Protein AF-A0A834BV93-F1 (afdb_monomer)

Mean predicted aligned error: 9.08 Å

Structure (mmCIF, N/CA/C/O backbone):
data_AF-A0A834BV93-F1
#
_entry.id   AF-A0A834BV93-F1
#
loop_
_atom_site.group_PDB
_atom_site.id
_atom_site.type_symbol
_atom_site.label_atom_id
_atom_site.label_alt_id
_atom_site.label_comp_id
_atom_site.label_asym_id
_atom_site.label_entity_id
_atom_site.label_seq_id
_atom_site.pdbx_PDB_ins_code
_atom_site.Cartn_x
_atom_site.Cartn_y
_atom_site.Cartn_z
_atom_site.occupancy
_atom_site.B_iso_or_equiv
_atom_site.auth_seq_id
_atom_site.auth_comp_id
_atom_site.auth_asym_id
_atom_site.auth_atom_id
_atom_site.pdbx_PDB_model_num
ATOM 1 N N . PRO A 1 1 ? -11.353 -5.024 14.990 1.00 57.06 1 PRO A N 1
ATOM 2 C CA . PRO A 1 1 ? -10.862 -4.166 13.880 1.00 57.06 1 PRO A CA 1
ATOM 3 C C . PRO A 1 1 ? -9.725 -4.816 13.049 1.00 57.06 1 PRO A C 1
ATOM 5 O O . PRO A 1 1 ? -8.770 -4.154 12.666 1.00 57.06 1 PRO A O 1
ATOM 8 N N . GLY A 1 2 ? -9.832 -6.116 12.732 1.00 58.09 2 GLY A N 1
ATOM 9 C CA . GLY A 1 2 ? -8.767 -6.873 12.050 1.00 58.09 2 GLY A CA 1
ATOM 10 C C . GLY A 1 2 ? -8.910 -6.990 10.530 1.00 58.09 2 GLY A C 1
ATOM 11 O O . GLY A 1 2 ? -8.010 -7.505 9.885 1.00 58.09 2 GLY A O 1
ATOM 12 N N . ASP A 1 3 ? -10.015 -6.520 9.951 1.00 72.25 3 ASP A N 1
ATOM 13 C CA . ASP A 1 3 ? -10.346 -6.778 8.541 1.00 72.25 3 ASP A CA 1
ATOM 14 C C . ASP A 1 3 ? -9.749 -5.752 7.566 1.00 72.25 3 ASP A C 1
ATOM 16 O O . ASP A 1 3 ? -10.172 -5.687 6.415 1.00 72.25 3 ASP A O 1
ATOM 20 N N . VAL A 1 4 ? -8.797 -4.931 8.025 1.00 75.25 4 VAL A N 1
ATOM 21 C CA . VAL A 1 4 ? -8.126 -3.934 7.184 1.00 75.25 4 VAL A CA 1
ATOM 22 C C . VAL A 1 4 ? -6.942 -4.572 6.472 1.00 75.25 4 VAL A C 1
ATOM 24 O O . VAL A 1 4 ? -5.954 -4.946 7.115 1.00 75.25 4 VAL A O 1
ATOM 27 N N . HIS A 1 5 ? -7.023 -4.635 5.151 1.00 83.44 5 HIS A N 1
ATOM 28 C CA . HIS A 1 5 ? -5.966 -5.114 4.273 1.00 83.44 5 HIS A CA 1
ATOM 29 C C . HIS A 1 5 ? -5.362 -3.925 3.542 1.00 83.44 5 HIS A C 1
ATOM 31 O O . HIS A 1 5 ? -6.076 -3.160 2.902 1.00 83.44 5 HIS A O 1
ATOM 37 N N . VAL A 1 6 ? -4.048 -3.758 3.664 1.00 85.00 6 VAL A N 1
ATOM 38 C CA . VAL A 1 6 ? -3.313 -2.761 2.892 1.00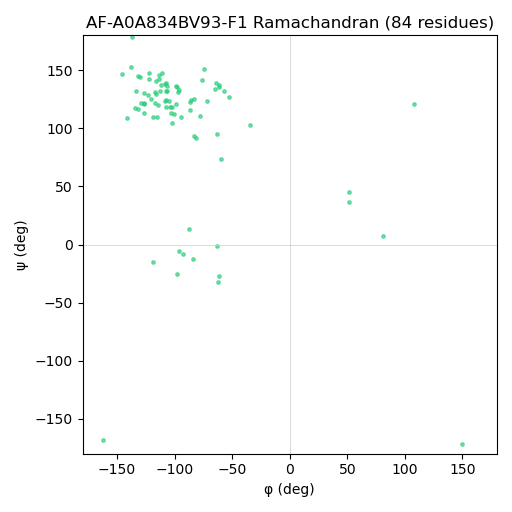 85.00 6 VAL A CA 1
ATOM 39 C C . VAL A 1 6 ? -2.523 -3.493 1.824 1.00 85.00 6 VAL A C 1
ATOM 41 O O . VAL A 1 6 ? -1.874 -4.498 2.104 1.00 85.00 6 VAL A O 1
ATOM 44 N N . HIS A 1 7 ? -2.603 -3.008 0.592 1.00 87.44 7 HIS A N 1
ATOM 45 C CA . HIS A 1 7 ? -1.790 -3.507 -0.503 1.00 87.44 7 HIS A CA 1
ATOM 46 C C . HIS A 1 7 ? -1.276 -2.350 -1.352 1.00 87.44 7 HIS A C 1
ATOM 48 O O . HIS A 1 7 ? -1.873 -1.273 -1.413 1.00 87.44 7 HIS A O 1
ATOM 54 N N . TRP A 1 8 ? -0.136 -2.575 -1.997 1.00 88.12 8 TRP A N 1
ATOM 55 C CA . TRP A 1 8 ? 0.494 -1.584 -2.856 1.00 88.12 8 TRP A CA 1
ATOM 56 C C . TRP A 1 8 ? 0.344 -1.980 -4.313 1.00 88.12 8 TRP A C 1
ATOM 58 O O . TRP A 1 8 ? 0.510 -3.144 -4.677 1.00 88.12 8 TRP A O 1
ATOM 68 N N . LEU A 1 9 ? 0.056 -0.986 -5.144 1.00 88.50 9 LEU A N 1
ATOM 69 C CA . LEU A 1 9 ? 0.071 -1.098 -6.587 1.00 88.50 9 LEU A CA 1
ATOM 70 C C . LEU A 1 9 ? 1.192 -0.242 -7.160 1.00 88.50 9 LEU A C 1
ATOM 72 O O . LEU A 1 9 ? 1.485 0.849 -6.672 1.00 88.50 9 LEU A O 1
ATOM 76 N N . LEU A 1 10 ? 1.764 -0.738 -8.241 1.00 86.81 10 LEU A N 1
ATOM 77 C CA . LEU A 1 10 ? 2.764 -0.096 -9.058 1.00 86.81 10 LEU A CA 1
ATOM 78 C C . LEU A 1 10 ? 2.272 -0.111 -10.497 1.00 86.81 10 LEU A C 1
ATOM 80 O O . LEU A 1 10 ? 2.057 -1.174 -11.082 1.00 86.81 10 LEU A O 1
ATOM 84 N N . ASP A 1 11 ? 1.977 1.074 -11.021 1.00 87.88 11 ASP A N 1
ATOM 85 C CA . ASP A 1 11 ? 1.337 1.260 -12.324 1.00 87.88 11 ASP A CA 1
ATOM 86 C C . ASP A 1 11 ? 0.051 0.421 -12.480 1.00 87.88 11 ASP A C 1
ATOM 88 O O . ASP A 1 11 ? -0.273 -0.095 -13.551 1.00 87.88 11 ASP A O 1
ATOM 92 N N . GLY A 1 12 ? -0.705 0.294 -11.382 1.00 87.00 12 GLY A N 1
ATOM 93 C CA . GLY A 1 12 ? -1.961 -0.458 -11.308 1.00 87.00 12 GLY A CA 1
ATOM 94 C C . GLY A 1 12 ? -1.807 -1.975 -11.139 1.00 87.00 12 GLY A C 1
ATOM 95 O O . GLY A 1 12 ? -2.805 -2.689 -11.207 1.00 87.00 12 GLY A O 1
ATOM 96 N N . ARG A 1 13 ? -0.590 -2.489 -10.928 1.00 89.62 13 ARG A N 1
ATOM 97 C CA . ARG A 1 13 ? -0.319 -3.916 -10.675 1.00 89.62 13 ARG A CA 1
ATOM 98 C C . ARG A 1 13 ? 0.134 -4.134 -9.245 1.00 89.62 13 ARG A C 1
ATOM 100 O O . ARG A 1 13 ? 0.817 -3.277 -8.708 1.00 89.62 13 ARG A O 1
ATOM 107 N N . HIS A 1 14 ? -0.202 -5.275 -8.648 1.00 88.00 14 HIS A N 1
ATOM 108 C CA . HIS A 1 14 ? 0.246 -5.587 -7.292 1.00 88.00 14 HIS A CA 1
ATOM 109 C C . HIS A 1 14 ? 1.775 -5.545 -7.201 1.00 88.00 14 HIS A C 1
ATOM 111 O O . HIS A 1 14 ? 2.468 -6.088 -8.060 1.00 88.00 14 HIS A O 1
ATOM 117 N N . LEU A 1 15 ? 2.281 -4.858 -6.183 1.00 85.12 15 LEU A N 1
ATOM 118 C CA . LEU A 1 15 ? 3.707 -4.719 -5.948 1.00 85.12 15 LEU A CA 1
ATOM 119 C C . LEU A 1 15 ? 4.225 -5.953 -5.196 1.00 85.12 15 LEU A C 1
ATOM 121 O O . LEU A 1 15 ? 3.725 -6.282 -4.123 1.00 85.12 15 LEU A O 1
ATOM 125 N N . ASP A 1 16 ? 5.244 -6.614 -5.747 1.00 82.12 16 ASP A N 1
ATOM 126 C CA . ASP A 1 16 ? 5.873 -7.795 -5.129 1.00 82.12 16 ASP A CA 1
ATOM 127 C C . ASP A 1 16 ? 6.943 -7.427 -4.081 1.00 82.12 16 ASP A C 1
ATOM 129 O O . ASP A 1 16 ? 7.412 -8.278 -3.322 1.00 82.12 16 ASP A O 1
ATOM 133 N N . THR A 1 17 ? 7.348 -6.154 -4.032 1.00 81.00 17 THR A N 1
ATOM 134 C CA . THR A 1 17 ? 8.319 -5.632 -3.063 1.00 81.00 17 THR A CA 1
ATOM 135 C C . THR A 1 17 ? 7.792 -5.798 -1.634 1.00 81.00 17 THR A C 1
ATOM 137 O O . THR A 1 17 ? 6.637 -5.452 -1.376 1.00 81.00 17 THR A O 1
ATOM 140 N N . PRO A 1 18 ? 8.625 -6.256 -0.676 1.00 82.19 18 PRO A N 1
ATOM 141 C CA . PRO A 1 18 ? 8.225 -6.347 0.722 1.00 82.19 18 PRO A CA 1
ATOM 142 C C . PRO A 1 18 ? 7.673 -5.020 1.252 1.00 82.19 18 PRO A C 1
ATOM 144 O O . PRO A 1 18 ? 8.322 -3.974 1.160 1.00 82.19 18 PRO A O 1
ATOM 147 N N . VAL A 1 19 ? 6.473 -5.093 1.820 1.00 84.00 19 VAL A N 1
ATOM 148 C CA . VAL A 1 19 ? 5.779 -3.971 2.449 1.00 84.00 19 VAL A CA 1
ATOM 149 C C . VAL A 1 19 ? 6.032 -4.030 3.951 1.00 84.00 19 VAL A C 1
ATOM 151 O O . VAL A 1 19 ? 5.858 -5.073 4.582 1.00 84.00 19 VAL A O 1
ATOM 154 N N . GLU A 1 20 ? 6.428 -2.908 4.535 1.00 86.19 20 GLU A N 1
ATOM 155 C CA . GLU A 1 20 ? 6.492 -2.744 5.982 1.00 86.19 20 GLU A CA 1
ATOM 156 C C . GLU A 1 20 ? 5.228 -2.007 6.458 1.00 86.19 20 GLU A C 1
ATOM 158 O O . GLU A 1 20 ? 4.788 -1.028 5.850 1.00 86.19 20 GLU A O 1
ATOM 163 N N . GLU A 1 21 ? 4.630 -2.477 7.553 1.00 86.12 21 GLU A N 1
ATOM 164 C CA . GLU A 1 21 ? 3.401 -1.910 8.111 1.00 86.12 21 GLU A CA 1
ATOM 165 C C . GLU A 1 21 ? 3.535 -1.631 9.608 1.00 86.12 21 GLU A C 1
ATOM 167 O O . GLU A 1 21 ? 4.111 -2.410 10.367 1.00 86.12 21 GLU A O 1
ATOM 172 N N . PHE A 1 22 ? 2.908 -0.546 10.050 1.00 84.06 22 PHE A N 1
ATOM 173 C CA . PHE A 1 22 ? 2.655 -0.249 11.450 1.00 84.06 22 PHE A CA 1
ATOM 174 C C . PHE A 1 22 ? 1.166 -0.052 11.678 1.00 84.06 22 PHE A C 1
ATOM 176 O O . PHE A 1 22 ? 0.512 0.743 11.001 1.00 84.06 22 PHE A O 1
ATOM 183 N N . ARG A 1 23 ? 0.645 -0.769 12.671 1.00 85.69 23 ARG A N 1
ATOM 184 C CA . ARG A 1 23 ? -0.764 -0.745 13.048 1.00 85.69 23 ARG A CA 1
ATOM 185 C C . ARG A 1 23 ? -0.879 -0.287 14.488 1.00 85.69 23 ARG A C 1
ATOM 187 O O . ARG A 1 23 ? -0.280 -0.882 15.380 1.00 85.69 23 ARG A O 1
ATOM 194 N N . GLN A 1 24 ? -1.671 0.751 14.706 1.00 85.50 24 GLN A N 1
ATOM 195 C CA . GLN A 1 24 ? -1.974 1.263 16.033 1.00 85.50 24 GLN A CA 1
ATOM 196 C C . GLN A 1 24 ? -3.483 1.337 16.206 1.00 85.50 24 GLN A C 1
ATOM 198 O O . GLN A 1 24 ? -4.175 2.032 15.467 1.00 85.50 24 GLN A O 1
ATOM 203 N N . GLN A 1 25 ? -3.998 0.625 17.201 1.00 83.94 25 GLN A N 1
ATOM 204 C CA . GLN A 1 25 ? -5.402 0.715 17.565 1.00 83.94 25 GLN A CA 1
ATOM 205 C C . GLN A 1 25 ? -5.661 2.066 18.246 1.00 83.94 25 GLN A C 1
ATOM 207 O O . GLN A 1 25 ? -4.995 2.398 19.227 1.00 83.94 25 GLN A O 1
ATOM 212 N N . LEU A 1 26 ? -6.596 2.848 17.704 1.00 82.38 26 LEU A N 1
ATOM 213 C CA . LEU A 1 26 ? -6.972 4.163 18.239 1.00 82.38 26 LEU A CA 1
ATOM 214 C C . LEU A 1 26 ? -8.231 4.085 19.113 1.00 82.38 26 LEU A C 1
ATOM 216 O O . LEU A 1 26 ? -8.394 4.887 20.029 1.00 82.38 26 LEU A O 1
ATOM 220 N N . GLY A 1 27 ? -9.081 3.079 18.888 1.00 81.12 27 GLY A N 1
ATOM 221 C CA . GLY A 1 27 ? -10.299 2.865 19.661 1.00 81.12 27 GLY A CA 1
ATOM 222 C C . GLY A 1 27 ? -10.865 1.447 19.524 1.00 81.12 27 GLY A C 1
ATOM 223 O O . GLY A 1 27 ? -10.197 0.546 19.010 1.00 81.12 27 GLY A O 1
ATOM 224 N N . PRO A 1 28 ? -12.105 1.208 19.986 1.00 78.50 28 PRO A N 1
ATOM 225 C CA . PRO A 1 28 ? -12.754 -0.102 19.884 1.00 78.50 28 PRO A CA 1
ATOM 226 C C . PRO A 1 28 ? -12.974 -0.565 18.435 1.00 78.50 28 PRO A C 1
ATOM 228 O O . PRO A 1 28 ? -12.918 -1.763 18.155 1.00 78.50 28 PRO A O 1
ATOM 231 N N . ALA A 1 29 ? -13.200 0.384 17.522 1.00 73.88 29 ALA A N 1
ATOM 232 C CA . ALA A 1 29 ? -13.433 0.135 16.099 1.00 73.88 29 ALA A CA 1
ATOM 233 C C . ALA A 1 29 ? -12.382 0.783 15.181 1.00 73.88 29 ALA A C 1
ATOM 235 O O . ALA A 1 29 ? -12.258 0.369 14.035 1.00 73.88 29 ALA A O 1
ATOM 236 N N . GLU A 1 30 ? -11.586 1.724 15.693 1.00 76.06 30 GLU A N 1
ATOM 237 C CA . GLU A 1 30 ? -10.652 2.513 14.889 1.00 76.06 30 GLU A CA 1
ATOM 238 C C . GLU A 1 30 ? -9.224 1.969 14.935 1.00 76.06 30 GLU A C 1
ATOM 240 O O . GLU A 1 30 ? -8.674 1.668 16.005 1.00 76.06 30 GLU A O 1
ATOM 245 N N . VAL A 1 31 ? -8.595 1.906 13.762 1.00 77.50 31 VAL A N 1
ATOM 246 C CA . VAL A 1 31 ? -7.186 1.540 13.604 1.00 77.50 31 VAL A CA 1
ATOM 247 C C . VAL A 1 31 ? -6.492 2.511 12.654 1.00 77.50 31 VAL A C 1
ATOM 249 O O . VAL A 1 31 ? -6.977 2.810 11.564 1.00 77.50 31 VAL A O 1
ATOM 252 N N . LEU A 1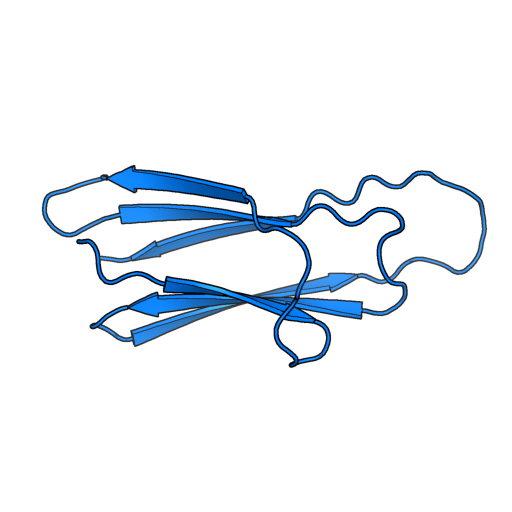 32 ? -5.327 2.994 13.075 1.00 78.94 32 LEU A N 1
ATOM 253 C CA . LEU A 1 32 ? -4.374 3.668 12.210 1.00 78.94 32 LEU A CA 1
ATOM 254 C C . LEU A 1 32 ? -3.480 2.610 11.576 1.00 78.94 32 LEU A C 1
ATOM 256 O O . LEU A 1 32 ? -2.788 1.877 12.289 1.00 78.94 32 LEU A O 1
ATOM 260 N N . VAL A 1 33 ? -3.448 2.573 10.248 1.00 78.69 33 VAL A N 1
ATOM 261 C CA . VAL A 1 33 ? -2.493 1.756 9.502 1.00 78.69 33 VAL A CA 1
ATOM 262 C C . VAL A 1 33 ? -1.570 2.682 8.728 1.00 78.69 33 VAL A C 1
ATOM 264 O O . VAL A 1 33 ? -2.003 3.496 7.916 1.00 78.69 33 VAL A O 1
ATOM 267 N N . SER A 1 34 ? -0.278 2.590 9.021 1.00 81.81 34 SER A N 1
ATOM 268 C CA . SER A 1 34 ? 0.782 3.211 8.233 1.00 81.81 34 SER A CA 1
ATOM 269 C C . SER A 1 34 ? 1.520 2.127 7.472 1.00 81.81 34 SER A C 1
ATOM 271 O O . SER 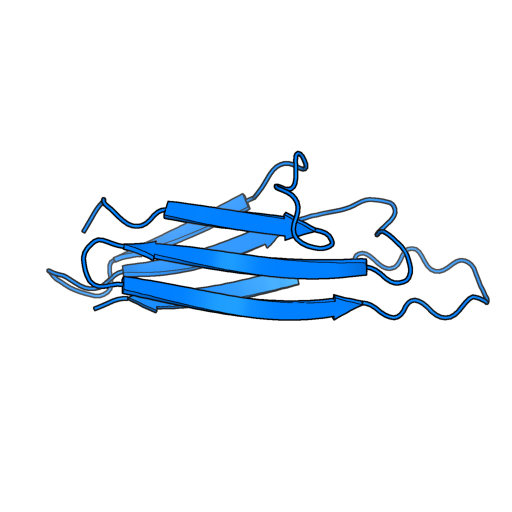A 1 34 ? 1.909 1.129 8.068 1.00 81.81 34 SER A O 1
ATOM 273 N N . SER A 1 35 ? 1.735 2.330 6.181 1.00 83.56 35 SER A N 1
ATOM 274 C CA . SER A 1 35 ? 2.426 1.369 5.327 1.00 83.56 35 SER A CA 1
ATOM 275 C C . SER A 1 35 ? 3.501 2.072 4.511 1.00 83.56 35 SER A C 1
ATOM 277 O O . SER A 1 35 ? 3.348 3.247 4.149 1.00 83.56 35 SER A O 1
ATOM 279 N N . TRP A 1 36 ? 4.610 1.379 4.273 1.00 83.06 36 TRP A N 1
ATOM 280 C CA . TRP A 1 36 ? 5.702 1.880 3.458 1.00 83.06 36 TRP A CA 1
ATOM 281 C C . TRP A 1 36 ? 6.393 0.777 2.671 1.00 83.06 36 TRP A C 1
ATOM 283 O O . TRP A 1 36 ? 6.543 -0.361 3.111 1.00 83.06 36 TRP A O 1
ATOM 293 N N . VAL A 1 37 ? 6.853 1.168 1.490 1.00 81.75 37 VAL A N 1
ATOM 294 C CA . VAL A 1 37 ? 7.622 0.327 0.578 1.00 81.75 37 VAL A CA 1
ATOM 295 C C . VAL A 1 37 ? 9.010 0.917 0.423 1.00 81.75 37 VAL A C 1
ATOM 297 O O . VAL A 1 37 ? 9.187 2.140 0.386 1.00 81.75 37 VAL A O 1
ATOM 300 N N . ARG A 1 38 ? 10.010 0.041 0.367 1.00 77.50 38 ARG A N 1
ATOM 301 C CA . ARG A 1 38 ? 11.398 0.426 0.136 1.00 77.50 38 ARG A CA 1
ATOM 302 C C . ARG A 1 38 ? 11.879 -0.230 -1.143 1.00 77.50 38 ARG A C 1
ATOM 304 O O . ARG A 1 38 ? 12.134 -1.428 -1.168 1.00 77.50 38 ARG A O 1
ATOM 311 N N . GLU A 1 39 ? 12.074 0.581 -2.169 1.00 71.81 39 GLU A N 1
ATOM 312 C CA . GLU A 1 39 ? 12.682 0.133 -3.415 1.00 71.81 39 GLU A CA 1
ATOM 313 C C . GLU A 1 39 ? 14.102 0.659 -3.564 1.00 71.81 39 GLU A C 1
ATOM 315 O O . GLU A 1 39 ? 14.380 1.833 -3.303 1.00 71.81 39 GLU A O 1
ATOM 320 N N . 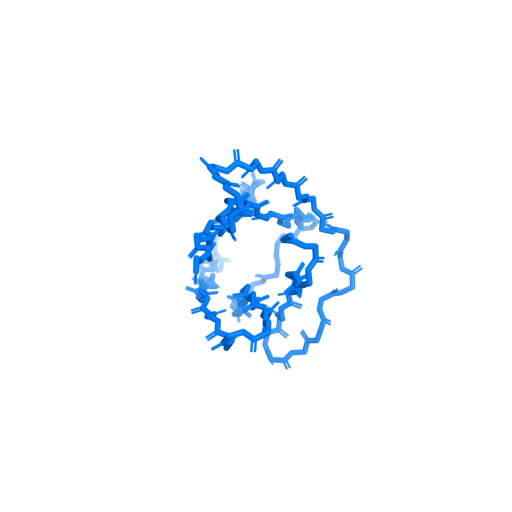LYS A 1 40 ? 15.004 -0.221 -4.002 1.00 69.00 40 LYS A N 1
ATOM 321 C CA . LYS A 1 40 ? 16.384 0.126 -4.337 1.00 69.00 40 LYS A CA 1
ATOM 322 C C . LYS A 1 40 ? 16.822 -0.659 -5.581 1.00 69.00 40 LYS A C 1
ATOM 324 O O . LYS A 1 40 ? 17.058 -1.860 -5.456 1.00 69.00 40 LYS A O 1
ATOM 329 N N . PRO A 1 41 ? 16.985 -0.010 -6.749 1.00 69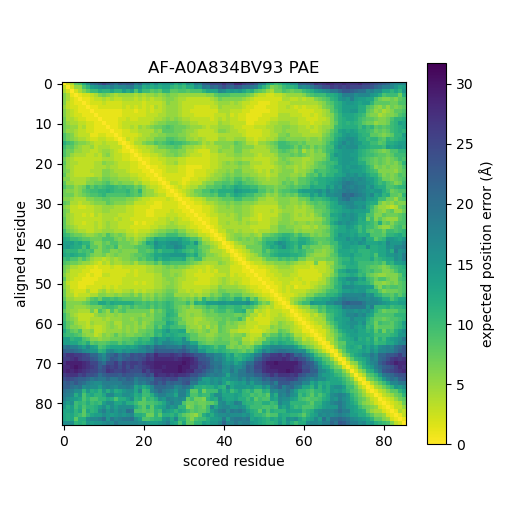.50 41 PRO A N 1
ATOM 330 C CA . PRO A 1 41 ? 16.684 1.397 -7.044 1.00 69.50 41 PRO A CA 1
ATOM 331 C C . PRO A 1 41 ? 15.167 1.656 -7.171 1.00 69.50 41 PRO A C 1
ATOM 333 O O . PRO A 1 41 ? 14.448 0.747 -7.577 1.00 69.50 41 PRO A O 1
ATOM 336 N N . PRO A 1 42 ? 14.672 2.871 -6.866 1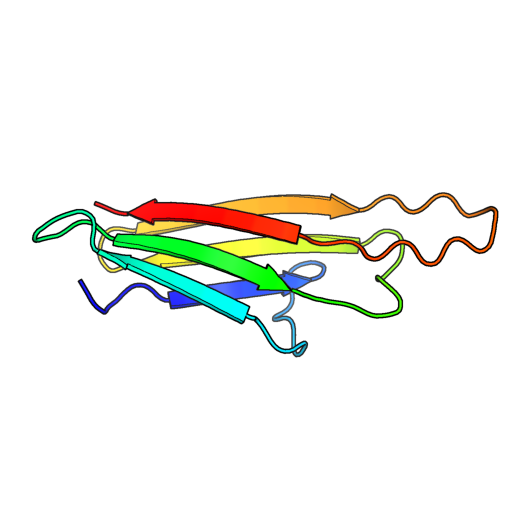.00 66.75 42 PRO A N 1
ATOM 337 C CA . PRO A 1 42 ? 13.273 3.221 -7.111 1.00 66.75 42 PRO A CA 1
ATOM 338 C C . PRO A 1 42 ? 12.959 3.213 -8.610 1.00 66.75 42 PRO A C 1
ATOM 340 O O . PRO A 1 42 ? 13.759 3.711 -9.414 1.00 66.75 42 PRO A O 1
ATOM 343 N N . MET A 1 43 ? 11.790 2.686 -8.993 1.00 72.50 43 MET A N 1
ATOM 344 C CA . MET A 1 43 ? 11.389 2.736 -10.400 1.00 72.50 43 MET A CA 1
ATOM 345 C C . MET A 1 43 ? 11.176 4.177 -10.882 1.00 72.50 43 MET A C 1
ATOM 347 O O . MET A 1 43 ? 10.533 4.994 -10.216 1.00 72.50 43 MET A O 1
ATOM 351 N N . LYS A 1 44 ? 11.725 4.483 -12.062 1.00 72.38 44 LYS A N 1
ATOM 352 C CA . LYS A 1 44 ? 11.564 5.779 -12.734 1.00 72.38 44 LYS A CA 1
ATOM 353 C C 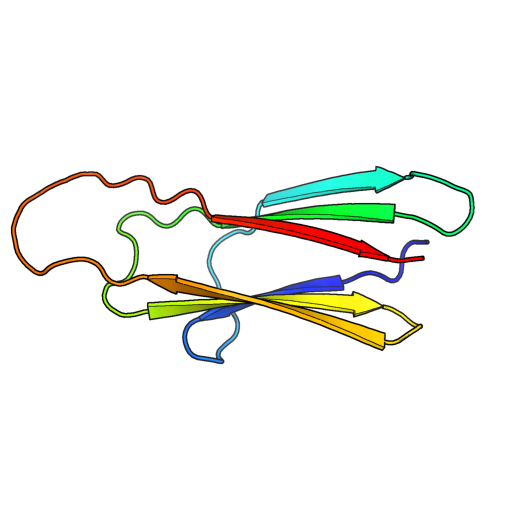. LYS A 1 44 ? 10.183 5.881 -13.367 1.00 72.38 44 LYS A C 1
ATOM 355 O O . LYS A 1 44 ? 9.715 4.904 -13.938 1.00 72.38 44 LYS A O 1
ATOM 360 N N . ASP A 1 45 ? 9.597 7.075 -13.293 1.00 74.94 45 ASP A N 1
ATOM 361 C CA . ASP A 1 45 ? 8.305 7.417 -13.903 1.00 74.94 45 ASP A CA 1
ATOM 362 C C . ASP A 1 45 ? 7.190 6.426 -13.545 1.00 74.94 45 ASP A C 1
ATOM 364 O O . ASP A 1 45 ? 6.422 5.986 -14.396 1.00 74.94 45 ASP A O 1
ATOM 368 N N . ALA A 1 46 ? 7.133 6.077 -12.261 1.00 77.94 46 ALA A N 1
ATOM 369 C CA . ALA A 1 46 ? 6.270 5.038 -11.729 1.00 77.94 46 ALA A CA 1
ATOM 370 C C . ALA A 1 46 ? 5.202 5.617 -10.794 1.00 77.94 46 ALA A C 1
ATOM 372 O O . ALA A 1 46 ? 5.461 6.531 -9.996 1.00 77.94 46 ALA A O 1
ATOM 373 N N . ARG A 1 47 ? 3.998 5.051 -10.868 1.00 83.50 47 ARG A N 1
ATOM 374 C CA . ARG A 1 47 ? 2.857 5.419 -10.031 1.00 83.50 47 ARG A CA 1
ATOM 375 C C . ARG A 1 47 ? 2.645 4.392 -8.932 1.00 83.50 47 ARG A C 1
ATOM 377 O O . ARG A 1 47 ? 2.225 3.270 -9.204 1.00 83.50 47 ARG A O 1
ATOM 384 N N . TYR A 1 48 ? 2.872 4.810 -7.690 1.00 82.75 48 TYR A N 1
ATOM 385 C CA . TYR A 1 48 ? 2.613 3.988 -6.513 1.00 82.75 48 TYR A CA 1
ATOM 386 C C . TYR A 1 48 ? 1.249 4.331 -5.949 1.00 82.75 48 TYR A C 1
ATOM 388 O O . TYR A 1 48 ? 0.929 5.502 -5.748 1.00 82.75 48 TYR A O 1
ATOM 396 N N . GLN A 1 49 ? 0.463 3.309 -5.653 1.00 85.31 49 GLN A N 1
ATOM 397 C CA . GLN A 1 49 ? -0.828 3.459 -5.000 1.00 85.31 49 GLN A CA 1
ATOM 398 C C . GLN A 1 49 ? -0.837 2.563 -3.769 1.00 85.31 49 GLN A C 1
ATOM 400 O O . GLN A 1 49 ? -0.485 1.394 -3.850 1.00 85.31 49 GLN A O 1
ATOM 405 N N . 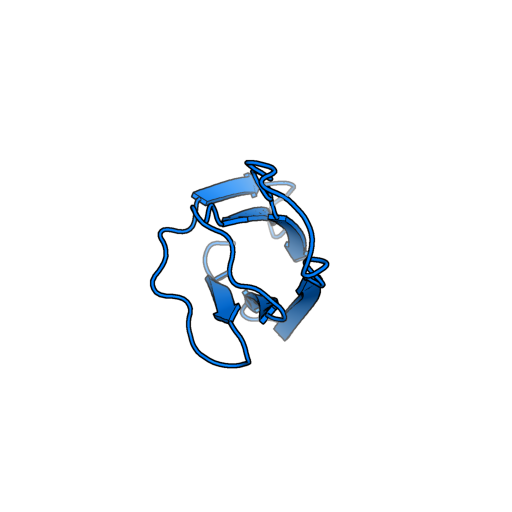CYS A 1 50 ? -1.219 3.114 -2.628 1.00 84.62 50 CYS A N 1
ATOM 406 C CA . CYS A 1 50 ? -1.503 2.361 -1.420 1.00 84.62 50 CYS A CA 1
ATOM 407 C C . CYS A 1 50 ? -3.018 2.275 -1.290 1.00 84.62 50 CYS A C 1
ATOM 409 O O . CYS A 1 50 ? -3.684 3.304 -1.160 1.00 84.62 50 CYS A O 1
ATOM 411 N N . VAL A 1 51 ? -3.550 1.061 -1.318 1.00 85.31 51 VAL A N 1
ATOM 412 C CA . VAL A 1 51 ? -4.981 0.798 -1.185 1.00 85.31 51 VAL A CA 1
ATOM 413 C C . VAL A 1 51 ? -5.211 0.176 0.182 1.00 85.31 51 VAL A C 1
ATOM 415 O O . VAL A 1 51 ? -4.596 -0.835 0.519 1.00 85.31 51 VAL A O 1
ATOM 418 N N . ALA A 1 52 ? -6.074 0.795 0.977 1.00 83.31 52 ALA A N 1
ATOM 419 C CA . ALA A 1 52 ? -6.547 0.250 2.237 1.00 83.31 52 ALA A CA 1
ATOM 420 C C . ALA A 1 52 ? -7.994 -0.202 2.060 1.00 83.31 52 ALA A C 1
ATOM 422 O O . ALA A 1 52 ? -8.872 0.604 1.766 1.00 83.31 52 ALA A O 1
ATOM 423 N N . GLU A 1 53 ? -8.245 -1.490 2.249 1.00 83.19 53 GLU A N 1
ATOM 424 C CA . GLU A 1 53 ? -9.564 -2.100 2.130 1.00 83.19 53 GLU A CA 1
ATOM 425 C C . GLU A 1 53 ? -10.032 -2.578 3.497 1.00 83.19 53 GLU A C 1
ATOM 427 O O . GLU A 1 53 ? -9.301 -3.259 4.214 1.00 83.19 53 GLU A O 1
ATOM 432 N N . GLY A 1 54 ? -11.263 -2.241 3.858 1.00 78.12 54 GLY A N 1
ATOM 433 C CA . GLY A 1 54 ? -11.924 -2.728 5.057 1.00 78.12 54 GLY A CA 1
ATOM 434 C C . GLY A 1 54 ? -13.373 -3.105 4.774 1.00 78.12 54 GLY A C 1
ATOM 435 O O . GLY A 1 54 ? -13.895 -2.934 3.675 1.00 78.12 54 GLY A O 1
ATOM 436 N N . LYS A 1 55 ? -14.070 -3.596 5.800 1.00 71.00 55 LYS A N 1
ATOM 437 C CA . LYS A 1 55 ? -15.490 -3.977 5.688 1.00 71.00 55 LYS A CA 1
ATOM 438 C C . LYS A 1 55 ? -16.415 -2.816 5.310 1.00 71.00 55 LYS A C 1
ATOM 440 O O . LYS A 1 55 ? -17.482 -3.057 4.755 1.00 71.00 55 LYS A O 1
ATOM 445 N N . THR A 1 56 ? -16.035 -1.586 5.645 1.00 69.88 56 THR A N 1
ATOM 446 C CA . THR A 1 56 ? -16.837 -0.375 5.430 1.00 69.88 56 THR A CA 1
ATOM 447 C C . THR A 1 56 ? -16.537 0.326 4.102 1.00 69.88 56 THR A C 1
ATOM 449 O O . THR A 1 56 ? -17.282 1.228 3.728 1.00 69.88 56 THR A O 1
ATOM 452 N N . GLY A 1 57 ? -15.503 -0.096 3.364 1.00 71.94 57 GLY A N 1
ATOM 453 C CA . GLY A 1 57 ? -15.110 0.497 2.085 1.00 71.94 57 GLY A CA 1
ATOM 454 C C . GLY A 1 57 ? -13.609 0.389 1.817 1.00 71.94 57 GLY A C 1
ATOM 455 O O . GLY A 1 57 ? -12.883 -0.274 2.559 1.00 71.94 57 GLY A O 1
ATOM 456 N N . SER A 1 58 ? -13.146 1.057 0.761 1.00 75.00 58 SER A N 1
ATOM 457 C CA . SER A 1 58 ? -11.722 1.223 0.474 1.00 75.00 58 SER A CA 1
ATOM 458 C C . SER A 1 58 ? -11.341 2.697 0.382 1.00 75.00 58 SER A C 1
ATOM 460 O O . SER A 1 58 ? -12.137 3.532 -0.050 1.00 75.00 58 SER A O 1
ATOM 462 N N . ASP A 1 59 ? -10.116 3.003 0.794 1.00 74.12 59 ASP A N 1
ATOM 463 C CA . ASP A 1 59 ? -9.470 4.295 0.590 1.00 74.12 59 ASP A CA 1
ATOM 464 C C . ASP A 1 59 ? -8.165 4.084 -0.184 1.00 74.12 59 ASP A C 1
ATOM 466 O O . ASP A 1 59 ? -7.479 3.074 -0.007 1.00 74.12 59 ASP A O 1
ATOM 470 N N . THR A 1 60 ? -7.832 5.004 -1.087 1.00 75.25 60 THR A N 1
ATOM 471 C CA . THR A 1 60 ? -6.647 4.888 -1.949 1.00 75.25 60 THR A CA 1
ATOM 472 C C . THR A 1 60 ? -5.822 6.162 -1.888 1.00 75.25 60 THR A C 1
ATO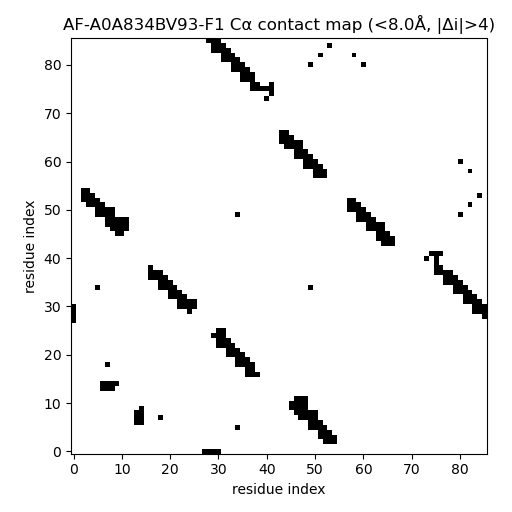M 474 O O . THR A 1 60 ? -6.286 7.239 -2.255 1.00 75.25 60 THR A O 1
ATOM 477 N N . SER A 1 61 ? -4.561 6.021 -1.486 1.00 73.62 61 SER A N 1
ATOM 478 C CA . SER A 1 61 ? -3.571 7.094 -1.515 1.00 73.62 61 SER A CA 1
ATOM 479 C C . SER A 1 61 ? -2.599 6.865 -2.670 1.00 73.62 61 SER A C 1
ATOM 481 O O . SER A 1 61 ? -1.972 5.811 -2.758 1.00 73.62 61 SER A O 1
ATOM 483 N N . GLU A 1 62 ? -2.468 7.841 -3.568 1.00 77.06 62 GLU A N 1
ATOM 484 C CA . GLU A 1 62 ? -1.602 7.757 -4.749 1.00 77.06 62 GLU A CA 1
ATOM 485 C C . GLU A 1 62 ? -0.411 8.715 -4.640 1.00 77.06 62 GLU A C 1
ATOM 487 O O . GLU A 1 62 ? -0.554 9.880 -4.265 1.00 77.06 62 GLU A O 1
ATOM 492 N N . VAL A 1 63 ? 0.771 8.232 -5.025 1.00 72.50 63 VAL A N 1
ATOM 493 C CA . VAL A 1 63 ? 1.989 9.031 -5.156 1.00 72.50 63 VAL A CA 1
ATOM 494 C C . VAL A 1 63 ? 2.659 8.733 -6.496 1.00 72.50 63 VAL A C 1
ATOM 496 O O . VAL A 1 63 ? 3.164 7.635 -6.733 1.00 72.50 63 VAL A O 1
ATOM 499 N N . ASN A 1 64 ? 2.735 9.752 -7.350 1.00 72.12 64 ASN A N 1
ATOM 500 C CA . ASN A 1 64 ? 3.467 9.699 -8.615 1.00 72.12 64 ASN A CA 1
ATOM 501 C C . ASN A 1 64 ? 4.942 10.060 -8.384 1.00 72.12 64 ASN A C 1
ATOM 503 O O . ASN A 1 64 ? 5.248 11.117 -7.823 1.00 72.12 64 ASN A O 1
ATOM 507 N N . ILE A 1 65 ? 5.867 9.178 -8.779 1.00 66.69 65 ILE A N 1
ATOM 508 C CA . ILE A 1 65 ? 7.307 9.436 -8.691 1.00 66.69 65 ILE A CA 1
ATOM 509 C C . ILE A 1 65 ? 7.831 9.851 -10.062 1.00 66.69 65 ILE A C 1
ATOM 511 O O . ILE A 1 65 ? 7.949 9.035 -10.971 1.00 66.69 65 ILE A O 1
ATOM 515 N N . HIS A 1 66 ? 8.246 11.110 -10.164 1.00 65.69 66 HIS A N 1
ATOM 516 C CA . HIS A 1 66 ? 9.007 11.616 -11.302 1.00 65.69 66 HIS A CA 1
ATOM 517 C C . HIS A 1 66 ? 10.480 11.721 -10.903 1.00 65.69 66 HIS A C 1
ATOM 519 O O . HIS A 1 66 ? 10.862 12.613 -10.144 1.00 65.69 66 HIS A O 1
ATOM 525 N N . LEU A 1 67 ? 11.305 10.786 -11.379 1.00 60.72 67 LEU A N 1
ATOM 526 C CA . LEU A 1 67 ? 12.754 10.811 -11.170 1.00 60.72 67 LEU A CA 1
ATOM 527 C C . LEU A 1 67 ? 13.407 11.488 -12.384 1.00 60.72 67 LEU A C 1
ATOM 529 O O . LEU A 1 67 ? 13.419 10.894 -13.463 1.00 60.72 67 LEU A O 1
ATOM 533 N N . PRO A 1 68 ? 13.953 12.713 -12.258 1.00 53.91 68 PRO A N 1
ATOM 534 C CA . PRO A 1 68 ? 14.575 13.392 -13.388 1.00 53.91 68 PRO A CA 1
ATOM 535 C C . PRO A 1 68 ? 15.771 12.586 -13.916 1.00 53.91 68 PRO A C 1
ATOM 537 O O . PRO A 1 68 ? 16.597 12.082 -13.159 1.00 53.91 68 PRO A O 1
ATOM 540 N N . VAL A 1 69 ? 15.885 12.490 -15.243 1.00 54.38 69 VAL A N 1
ATOM 541 C CA . VAL A 1 69 ? 16.834 11.624 -15.979 1.00 54.38 69 VAL A CA 1
ATOM 542 C C . VAL A 1 69 ? 18.321 11.964 -15.751 1.00 54.38 69 VAL A C 1
ATOM 544 O O . VAL A 1 69 ? 19.195 11.259 -16.251 1.00 54.38 69 VAL A O 1
ATOM 547 N N . ARG A 1 70 ? 18.671 12.986 -14.962 1.00 49.50 70 ARG A N 1
ATOM 548 C CA . ARG A 1 70 ? 20.072 13.375 -14.747 1.00 49.50 70 ARG A CA 1
ATOM 549 C C . ARG A 1 70 ? 20.540 13.200 -13.307 1.00 49.50 70 ARG A C 1
ATOM 551 O O . ARG A 1 70 ? 20.245 14.025 -12.452 1.00 49.50 70 ARG A O 1
ATOM 558 N N . GLY A 1 71 ? 21.417 12.214 -13.141 1.00 44.56 71 GLY A N 1
ATOM 559 C CA . GLY A 1 71 ? 22.456 12.207 -12.118 1.00 44.56 71 GLY A CA 1
ATOM 560 C C . GLY A 1 71 ? 22.194 11.227 -10.989 1.00 44.56 71 GLY A C 1
ATOM 561 O O . GLY A 1 71 ? 21.190 11.341 -10.290 1.00 44.56 71 GLY A O 1
ATOM 562 N N . ASP A 1 72 ? 23.136 10.296 -10.828 1.00 49.69 72 ASP A N 1
ATOM 563 C CA . ASP A 1 72 ? 23.325 9.458 -9.648 1.00 49.69 72 ASP A CA 1
ATOM 564 C C . ASP A 1 72 ? 22.983 10.220 -8.373 1.00 49.69 72 ASP A C 1
ATOM 566 O O . ASP A 1 72 ? 23.739 11.044 -7.863 1.00 49.69 72 ASP A O 1
ATOM 570 N N . SER A 1 73 ? 21.813 9.924 -7.845 1.00 42.66 73 SER A N 1
ATOM 571 C CA . SER A 1 73 ? 21.502 10.184 -6.462 1.00 42.66 73 SER A CA 1
ATOM 572 C C . SER A 1 73 ? 20.846 8.908 -5.985 1.00 42.66 73 SER A C 1
ATOM 574 O O . SER A 1 73 ? 19.836 8.454 -6.520 1.00 42.66 73 SER A O 1
ATOM 576 N N . THR A 1 74 ? 21.493 8.270 -5.018 1.00 43.91 74 THR A N 1
ATOM 577 C CA . THR A 1 74 ? 20.913 7.249 -4.151 1.00 43.91 74 THR A CA 1
ATOM 578 C C . THR A 1 74 ? 19.735 7.883 -3.412 1.00 43.91 74 THR A C 1
ATOM 580 O O . THR A 1 74 ? 19.844 8.260 -2.247 1.00 43.91 74 THR A O 1
ATOM 583 N N . ILE A 1 75 ? 18.632 8.113 -4.123 1.00 48.59 75 ILE A N 1
ATOM 584 C CA . ILE A 1 75 ? 17.397 8.633 -3.558 1.00 48.59 75 ILE A CA 1
ATOM 585 C C . ILE A 1 75 ? 16.702 7.430 -2.941 1.00 48.59 75 ILE A C 1
ATOM 587 O O . ILE A 1 75 ? 15.946 6.717 -3.602 1.00 48.59 75 ILE A O 1
ATOM 591 N N . ASP A 1 76 ? 16.973 7.207 -1.658 1.00 44.66 76 ASP A N 1
ATOM 592 C CA . ASP A 1 76 ? 16.130 6.366 -0.820 1.00 44.66 76 ASP A CA 1
ATOM 593 C C . ASP A 1 76 ? 14.750 7.033 -0.739 1.00 44.66 76 ASP A C 1
ATOM 595 O O . ASP A 1 76 ? 14.510 7.966 0.027 1.00 44.66 76 ASP A O 1
ATOM 599 N N . SER A 1 77 ? 13.839 6.598 -1.609 1.00 51.34 77 SER A N 1
ATOM 600 C CA . SER A 1 77 ? 12.471 7.102 -1.638 1.00 51.34 77 SER A CA 1
ATOM 601 C C . SER A 1 77 ? 11.647 6.352 -0.601 1.00 51.34 77 SER A C 1
ATOM 603 O O . SER A 1 77 ? 11.102 5.289 -0.876 1.00 51.34 77 SER A O 1
ATOM 605 N N . HIS A 1 78 ? 11.548 6.911 0.602 1.00 51.59 78 HIS A N 1
ATOM 606 C CA . HIS A 1 78 ? 10.621 6.420 1.616 1.00 51.59 78 HIS A CA 1
ATOM 607 C C . HIS A 1 78 ? 9.210 6.914 1.282 1.00 51.59 78 HIS A C 1
ATOM 609 O O . HIS A 1 78 ? 8.929 8.112 1.360 1.00 51.59 78 HIS A O 1
ATOM 615 N N . LYS A 1 79 ? 8.318 6.005 0.878 1.00 58.16 79 LYS A N 1
ATOM 616 C CA . LYS A 1 79 ? 6.898 6.317 0.670 1.00 58.16 79 LYS A CA 1
ATOM 617 C C . LYS A 1 79 ? 6.115 5.878 1.887 1.00 58.16 79 LYS A C 1
ATOM 619 O O . LYS A 1 79 ? 6.154 4.708 2.231 1.00 58.16 79 LYS A O 1
ATOM 624 N N . LYS A 1 80 ? 5.424 6.816 2.529 1.00 56.16 80 LYS A N 1
ATOM 625 C CA . LYS A 1 80 ? 4.543 6.543 3.660 1.00 56.16 80 LYS A CA 1
ATOM 626 C C . LYS A 1 80 ? 3.126 6.920 3.263 1.00 56.16 80 LYS A C 1
ATOM 628 O O . LYS A 1 80 ? 2.876 8.079 2.942 1.00 56.16 80 LYS A O 1
ATOM 633 N N . ALA A 1 81 ? 2.226 5.954 3.323 1.00 57.59 81 ALA A N 1
ATOM 634 C CA . ALA A 1 81 ? 0.795 6.198 3.316 1.00 57.59 81 ALA A CA 1
ATOM 635 C C . ALA A 1 81 ? 0.258 5.900 4.718 1.00 57.59 81 ALA A C 1
ATOM 637 O O . ALA A 1 81 ? 0.684 4.938 5.364 1.00 57.59 81 ALA A O 1
ATOM 638 N N . SER A 1 82 ? -0.644 6.744 5.205 1.00 53.50 82 SER A N 1
ATOM 639 C CA . SER A 1 82 ? -1.339 6.538 6.472 1.00 53.50 82 SER A CA 1
ATOM 640 C C . SER A 1 82 ? -2.830 6.637 6.209 1.00 53.50 82 SER A C 1
ATOM 642 O O . SER A 1 82 ? -3.289 7.668 5.726 1.00 53.50 82 SER A O 1
ATOM 644 N N . VAL A 1 83 ? -3.562 5.576 6.535 1.00 58.78 83 VAL A N 1
ATOM 645 C CA . VAL A 1 83 ? -5.022 5.541 6.437 1.00 58.78 83 VAL A CA 1
ATOM 646 C C . VAL A 1 83 ? -5.583 5.339 7.840 1.00 58.78 83 VAL A C 1
ATOM 648 O O . VAL A 1 83 ? -5.111 4.488 8.601 1.00 58.78 83 VAL A O 1
ATOM 651 N N . ILE A 1 84 ? -6.563 6.167 8.195 1.00 53.47 84 ILE A N 1
ATOM 652 C CA . ILE A 1 84 ? -7.348 6.042 9.423 1.00 53.47 84 ILE A CA 1
ATOM 653 C C . ILE A 1 84 ? -8.696 5.472 9.000 1.00 53.47 84 ILE A C 1
ATOM 655 O O . ILE A 1 84 ? -9.399 6.102 8.213 1.00 53.47 84 ILE A O 1
ATOM 659 N N . LEU A 1 85 ? -9.039 4.286 9.499 1.00 53.19 85 LEU A N 1
ATOM 660 C CA . LEU A 1 85 ? -10.331 3.657 9.233 1.00 53.19 85 LEU A CA 1
ATOM 661 C C . LEU A 1 85 ? -11.108 3.530 10.545 1.00 53.19 85 LEU A C 1
ATOM 663 O O . LEU A 1 85 ? -10.561 3.036 11.539 1.00 53.19 85 LEU A O 1
ATOM 667 N N . GLY A 1 86 ? -12.362 3.986 10.520 1.00 47.03 86 GLY A N 1
ATOM 668 C CA . GLY A 1 86 ? -13.330 3.975 11.620 1.00 47.03 86 GLY A CA 1
ATOM 669 C C . GLY A 1 86 ? -14.717 3.560 11.161 1.00 47.03 86 GLY A C 1
ATOM 670 O O . GLY A 1 86 ? -14.977 3.619 9.936 1.00 47.03 86 GLY A O 1
#

Secondary structure (DSSP, 8-state):
----EEEEEETTEE--SPEEEEEEE-SSS-EEEEEEE--SSPPTTEEEEEEEEETTEEEEEEEEE---SS--------EEEEEEE-

InterPro domains:
  IPR007110 Immunoglobulin-like domain [PS50835] (1-66)
  IPR036179 Immunoglobulin-like domain superfamily [SSF48726] (1-64)

Foldseek 3Di:
DPFKDKFKDKQNHTDPADKDWDWDAPDPFKIKIKIKGWDVVDDAQIKMKIWIDGPVGIDIDIDTDHDPPDDDDRPRDIDIDIDMDD

Organism: Oryzias melastigma (NCBI:txid30732)

Solvent-accessible surface area (backbone atoms only — not comparable to full-atom values): 5347 Å² total; per-residue (Å²): 112,80,67,64,46,75,49,45,26,47,74,86,36,80,53,86,67,74,73,49,77,48,79,44,78,77,53,91,60,25,37,38,40,35,39,34,48,74,49,86,79,58,71,67,73,34,40,40,32,42,38,39,36,39,93,91,49,72,52,76,52,76,49,79,41,80,62,75,95,75,72,99,64,92,62,78,56,81,47,78,49,76,50,78,50,115

Nearest PDB structures (foldseek):
  4fqx-assembly3_B  TM=7.246E-01  e=5.823E-02  Homo sapiens
  6bga-assembly1_B  TM=7.204E-01  e=6.472E-02  Mus musculus
  4h1l-assembly2_E  TM=6.619E-01  e=6.139E-02  Homo sapiens
  8trr-assembly2_G  TM=6.507E-01  e=5.823E-02  Homo sapiens
  1iao-assembly1_B  TM=7.197E-01  e=1.861E-01  Mus musculus

pLDDT: mean 72.49, std 13.35, range [42.66, 89.62]

Radius of gyration: 14.37 Å; Cα contacts (8 Å, |Δi|>4): 161; chains: 1; bounding box: 40×21×36 Å

Sequence (86 aa):
PGDVHVHWLLDGRHLDTPVEEFRQQLGPAEVLVSSWVREKPPMKDARYQCVAEGKTGSDTSEVNIHLPVRGDSTIDSHKKASVILG